Protein AF-H0EWU5-F1 (afdb_monomer_lite)

pLDDT: mean 83.81, std 14.77, range [38.84, 96.06]

InterPro domains:
  IPR001128 Cytochrome P450 [PF00067] (12-139)
  IPR036396 Cytochrome P450 superfamily [G3DSA:1.10.630.10] (1-148)
  IPR036396 Cytochrome P450 superfamily [SSF48264] (6-139)
  IPR047146 Cytochrome P450, E-class, CYP52, fungi [PTHR24287] (2-139)

Structure (mmCIF, N/CA/C/O backbone):
data_AF-H0EWU5-F1
#
_entry.id   AF-H0EWU5-F1
#
loop_
_atom_site.group_PDB
_atom_site.id
_atom_site.type_symbol
_atom_site.label_atom_id
_atom_site.label_alt_id
_atom_site.label_comp_id
_atom_site.label_asym_id
_atom_site.label_entity_id
_atom_site.label_seq_id
_atom_site.pdbx_PDB_ins_code
_atom_site.Cartn_x
_atom_site.Cartn_y
_atom_site.Cartn_z
_atom_site.occupancy
_atom_site.B_iso_or_equiv
_atom_site.auth_seq_id
_atom_site.auth_comp_id
_atom_site.auth_asym_id
_atom_site.auth_atom_id
_atom_site.pdbx_PDB_model_num
ATOM 1 N N . MET A 1 1 ? 16.582 -27.600 -4.251 1.00 47.50 1 MET A N 1
ATOM 2 C CA . MET A 1 1 ? 15.384 -28.282 -4.803 1.00 47.50 1 MET A CA 1
ATOM 3 C C . MET A 1 1 ? 14.810 -27.511 -6.003 1.00 47.50 1 MET A C 1
ATOM 5 O O . MET A 1 1 ? 13.978 -26.639 -5.805 1.00 47.50 1 MET A O 1
ATOM 9 N N . ARG A 1 2 ? 15.272 -27.756 -7.245 1.00 56.84 2 ARG A N 1
ATOM 10 C CA . ARG A 1 2 ? 14.827 -27.007 -8.455 1.00 56.84 2 ARG A CA 1
ATOM 11 C C . ARG A 1 2 ? 14.829 -27.824 -9.775 1.00 56.84 2 ARG A C 1
ATOM 13 O O . ARG A 1 2 ? 14.896 -27.231 -10.840 1.00 56.84 2 ARG A O 1
ATOM 20 N N . LYS A 1 3 ? 14.768 -29.165 -9.755 1.00 61.00 3 LYS A N 1
ATOM 21 C CA . LYS A 1 3 ? 14.929 -29.989 -10.984 1.00 61.00 3 LYS A CA 1
ATOM 22 C C . LYS A 1 3 ? 13.637 -30.421 -11.707 1.00 61.00 3 LYS A C 1
ATOM 24 O O . LYS A 1 3 ? 13.737 -30.928 -12.814 1.00 61.00 3 LYS A O 1
ATOM 29 N N . PHE A 1 4 ? 12.443 -30.165 -11.160 1.00 71.50 4 PHE A N 1
ATOM 30 C CA . PHE A 1 4 ? 11.181 -30.673 -11.742 1.00 71.50 4 PHE A CA 1
ATOM 31 C C . PHE A 1 4 ? 10.075 -29.621 -11.939 1.00 71.50 4 PHE A C 1
ATOM 33 O O . PHE A 1 4 ? 8.909 -29.971 -12.088 1.00 71.50 4 PHE A O 1
ATOM 40 N N . LYS A 1 5 ? 10.411 -28.321 -11.990 1.00 60.22 5 LYS A N 1
ATOM 41 C CA . LYS A 1 5 ? 9.410 -27.251 -12.208 1.00 60.22 5 LYS A CA 1
ATOM 42 C C . LYS A 1 5 ? 8.636 -27.380 -13.530 1.00 60.22 5 LYS A C 1
ATOM 44 O O . LYS A 1 5 ? 7.529 -26.871 -13.620 1.00 60.22 5 LYS A O 1
ATOM 49 N N . PHE A 1 6 ? 9.192 -28.058 -14.534 1.00 68.50 6 PHE A N 1
ATOM 50 C CA . PHE A 1 6 ? 8.533 -28.236 -15.831 1.00 68.50 6 PHE A CA 1
ATOM 51 C C . PHE A 1 6 ? 7.385 -29.262 -15.808 1.00 68.50 6 PHE A C 1
ATOM 53 O O . PHE A 1 6 ? 6.543 -29.223 -16.700 1.00 68.50 6 PHE A O 1
ATOM 60 N N . LEU A 1 7 ? 7.327 -30.158 -14.808 1.00 69.31 7 LEU A N 1
ATOM 61 C CA . LEU A 1 7 ? 6.260 -31.165 -14.700 1.00 69.31 7 LEU A CA 1
ATOM 62 C C . LEU A 1 7 ? 4.925 -30.574 -14.230 1.00 69.31 7 LEU A C 1
ATOM 64 O O . LEU A 1 7 ? 3.873 -31.097 -14.579 1.00 69.31 7 LEU A O 1
ATOM 68 N N . PHE A 1 8 ? 4.951 -29.467 -13.487 1.00 66.00 8 PHE A N 1
ATOM 69 C CA . PHE A 1 8 ? 3.748 -28.787 -13.009 1.00 66.00 8 PHE A CA 1
ATOM 70 C C . PHE A 1 8 ? 3.529 -27.504 -13.809 1.00 66.00 8 PHE A C 1
ATOM 72 O O . PHE A 1 8 ? 3.725 -26.390 -13.325 1.00 66.00 8 PHE A O 1
ATOM 79 N N . ARG A 1 9 ? 3.145 -27.664 -15.080 1.00 71.31 9 ARG A N 1
ATOM 80 C CA . ARG A 1 9 ? 2.696 -26.551 -15.921 1.00 71.31 9 ARG A CA 1
ATOM 81 C C . ARG A 1 9 ? 1.232 -26.250 -15.602 1.00 71.31 9 ARG A C 1
ATOM 83 O O . ARG A 1 9 ? 0.335 -26.615 -16.356 1.00 71.31 9 ARG A O 1
ATOM 90 N N . ASP A 1 10 ? 0.997 -25.589 -14.474 1.00 84.69 10 ASP A N 1
ATOM 91 C CA . ASP A 1 10 ? -0.327 -25.056 -14.165 1.00 84.69 10 ASP A CA 1
ATOM 92 C C . ASP A 1 10 ? -0.602 -23.848 -15.070 1.00 84.69 10 ASP A C 1
ATOM 94 O O . ASP A 1 10 ? 0.046 -22.804 -14.973 1.00 84.69 10 ASP A O 1
ATOM 98 N N . LYS A 1 11 ? -1.553 -24.008 -15.993 1.00 87.62 11 LYS A N 1
ATOM 99 C CA . LYS A 1 11 ? -1.948 -22.947 -16.921 1.00 87.62 11 LYS A CA 1
ATOM 100 C C . LYS A 1 11 ? -2.460 -21.712 -16.171 1.00 87.62 11 LYS A C 1
ATOM 102 O O . LYS A 1 11 ? -2.113 -20.600 -16.560 1.00 87.62 11 LYS A O 1
ATOM 107 N N . LYS A 1 12 ? -3.210 -21.906 -15.081 1.00 91.19 12 LYS A N 1
ATOM 108 C CA . LYS A 1 12 ? -3.770 -20.813 -14.275 1.00 91.19 12 LYS A CA 1
ATOM 109 C C . LYS A 1 12 ? -2.668 -20.004 -13.600 1.00 91.19 12 LYS A C 1
ATOM 111 O O . LYS A 1 12 ? -2.756 -18.784 -13.541 1.00 91.19 12 LYS A O 1
ATOM 116 N N . TRP A 1 13 ? -1.606 -20.665 -13.139 1.00 89.00 13 TRP A N 1
ATOM 117 C CA . TRP A 1 13 ? -0.465 -19.988 -12.518 1.00 89.00 13 TRP A CA 1
ATOM 118 C C . TRP A 1 13 ? 0.248 -19.043 -13.493 1.00 89.00 13 TRP A C 1
ATOM 120 O O . TRP A 1 13 ? 0.520 -17.891 -13.159 1.00 89.00 13 TRP A O 1
ATOM 130 N N . TRP A 1 14 ? 0.506 -19.498 -14.721 1.00 89.44 14 TRP A N 1
ATOM 131 C CA . TRP A 1 14 ? 1.127 -18.658 -15.746 1.00 89.44 14 TRP A CA 1
ATOM 132 C C . TRP A 1 14 ? 0.217 -17.518 -16.211 1.00 89.44 14 TRP A C 1
ATOM 134 O O . TRP A 1 14 ? 0.705 -16.414 -16.452 1.00 89.44 14 TRP A O 1
ATOM 144 N N . GLU A 1 15 ? -1.092 -17.764 -16.313 1.00 93.31 15 GLU A N 1
ATOM 145 C CA . GLU A 1 15 ? -2.085 -16.720 -16.592 1.00 93.31 15 GLU A CA 1
ATOM 146 C C . GLU A 1 15 ? -2.078 -15.649 -15.485 1.00 93.31 15 GLU A C 1
ATOM 148 O O . GLU A 1 15 ? -2.026 -14.461 -15.795 1.00 93.31 15 GLU A O 1
ATOM 153 N N . ALA A 1 16 ? -2.014 -16.043 -14.210 1.00 91.69 16 ALA A N 1
ATOM 154 C CA . ALA A 1 16 ? -1.923 -15.113 -13.083 1.00 91.69 16 ALA A CA 1
ATOM 155 C C . ALA A 1 16 ? -0.622 -14.291 -13.089 1.00 91.69 16 ALA A C 1
ATOM 157 O O . ALA A 1 16 ? -0.66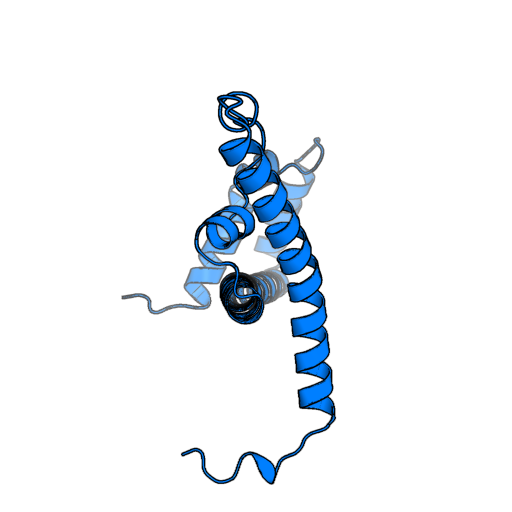5 -13.074 -12.915 1.00 91.69 16 ALA A O 1
ATOM 158 N N . ILE A 1 17 ? 0.530 -14.923 -13.352 1.00 91.44 17 ILE A N 1
ATOM 159 C CA . ILE A 1 17 ? 1.810 -14.206 -13.499 1.00 91.44 17 ILE A CA 1
ATOM 160 C C . ILE A 1 17 ? 1.715 -13.157 -14.598 1.00 91.44 17 ILE A C 1
ATOM 162 O O . ILE A 1 17 ? 2.178 -12.032 -14.416 1.00 91.44 17 ILE A O 1
ATOM 166 N N . LYS A 1 18 ? 1.117 -13.526 -15.733 1.00 93.56 18 LYS A N 1
ATOM 167 C CA . LYS A 1 18 ? 0.957 -12.615 -16.858 1.00 93.56 18 LYS A CA 1
ATOM 168 C C . LYS A 1 18 ? 0.138 -11.390 -16.454 1.00 93.56 18 LYS A C 1
ATOM 170 O O . LYS A 1 18 ? 0.582 -10.283 -16.716 1.00 93.56 18 LYS A O 1
ATOM 175 N N . ILE A 1 19 ? -0.981 -11.575 -15.753 1.00 93.94 19 ILE A N 1
ATOM 176 C CA . ILE A 1 19 ? -1.817 -10.467 -15.264 1.00 93.94 19 ILE A CA 1
ATOM 177 C C . ILE A 1 19 ? -1.007 -9.516 -14.370 1.00 93.94 19 ILE A C 1
ATOM 179 O O . ILE A 1 19 ? -1.004 -8.307 -14.605 1.00 93.94 19 ILE A O 1
ATOM 183 N N . SER A 1 20 ? -0.274 -10.046 -13.385 1.00 92.00 20 SER A N 1
ATOM 184 C CA . SER A 1 20 ? 0.544 -9.222 -12.482 1.00 92.00 20 SER A CA 1
ATOM 185 C C . SER A 1 20 ? 1.663 -8.481 -13.217 1.00 92.00 20 SER A C 1
ATOM 187 O O . SER A 1 20 ? 1.951 -7.321 -12.920 1.00 92.00 20 SER A O 1
ATOM 189 N N . HIS A 1 21 ? 2.300 -9.137 -14.188 1.00 94.38 21 HIS A N 1
ATOM 190 C CA . HIS A 1 21 ? 3.345 -8.524 -15.001 1.00 94.38 21 HIS A CA 1
ATOM 191 C C . HIS A 1 21 ? 2.787 -7.441 -15.927 1.00 94.38 21 HIS A C 1
ATOM 193 O O . HIS A 1 21 ? 3.363 -6.359 -15.975 1.00 94.38 21 HIS A O 1
ATOM 199 N N . ASP A 1 22 ? 1.675 -7.697 -16.616 1.00 94.50 22 ASP A N 1
ATOM 200 C CA . ASP A 1 22 ? 1.022 -6.748 -17.526 1.00 94.50 22 ASP A CA 1
ATOM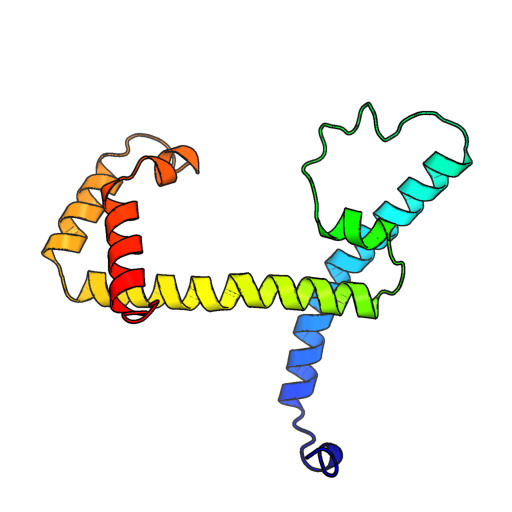 201 C C . ASP A 1 22 ? 0.595 -5.474 -16.775 1.00 94.50 22 ASP A C 1
ATOM 203 O O . ASP A 1 22 ? 0.814 -4.355 -17.252 1.00 94.50 22 ASP A O 1
ATOM 207 N N . PHE A 1 23 ? 0.082 -5.630 -15.549 1.00 93.25 23 PHE A N 1
ATOM 208 C CA . PHE A 1 23 ? -0.194 -4.509 -14.652 1.00 93.25 23 PHE A CA 1
ATOM 209 C C . PHE A 1 23 ? 1.070 -3.689 -14.361 1.00 93.25 23 PHE A C 1
ATOM 211 O O . PHE A 1 23 ? 1.100 -2.488 -14.629 1.00 93.25 23 PHE A O 1
ATOM 218 N N . ALA A 1 24 ? 2.138 -4.327 -13.869 1.00 93.81 24 ALA A N 1
ATOM 219 C CA . ALA A 1 24 ? 3.379 -3.635 -13.514 1.00 93.81 24 ALA A CA 1
ATOM 220 C C . ALA A 1 24 ? 4.041 -2.960 -14.727 1.00 93.81 24 ALA A C 1
ATOM 222 O O . ALA A 1 24 ? 4.518 -1.828 -14.632 1.00 93.81 24 ALA A O 1
ATOM 223 N N . TYR A 1 25 ? 4.025 -3.617 -15.885 1.00 94.31 25 TYR A N 1
ATOM 224 C CA . TYR A 1 25 ? 4.603 -3.091 -17.115 1.00 94.31 25 TYR A CA 1
ATOM 225 C C . TYR A 1 25 ? 3.965 -1.781 -17.567 1.00 94.31 25 TYR A C 1
ATOM 227 O O . TYR A 1 25 ? 4.684 -0.897 -18.018 1.00 94.31 25 TYR A O 1
ATOM 235 N N . THR A 1 26 ? 2.660 -1.602 -17.355 1.00 93.25 26 THR A N 1
ATOM 236 C CA . THR A 1 26 ? 1.971 -0.343 -17.681 1.00 93.25 26 THR A CA 1
ATOM 237 C C . THR A 1 26 ? 2.593 0.863 -16.960 1.00 93.25 26 THR A C 1
ATOM 239 O O . THR A 1 26 ? 2.618 1.969 -17.500 1.00 93.25 26 THR A O 1
ATOM 242 N N . TYR A 1 27 ? 3.117 0.670 -15.745 1.00 91.81 27 TYR A N 1
ATOM 243 C CA . TYR A 1 27 ? 3.797 1.719 -14.979 1.00 91.81 27 TYR A CA 1
ATOM 244 C C . TYR A 1 27 ? 5.286 1.812 -15.312 1.00 91.81 27 TYR A C 1
ATOM 246 O O . TYR A 1 27 ? 5.823 2.915 -15.395 1.00 91.81 27 TYR A O 1
ATOM 254 N N . VAL A 1 28 ? 5.947 0.674 -15.543 1.00 93.88 28 VAL A N 1
ATOM 255 C CA . VAL A 1 28 ? 7.357 0.642 -15.962 1.00 93.88 28 VAL A CA 1
ATOM 256 C C . VAL A 1 28 ? 7.543 1.358 -17.298 1.00 93.88 28 VAL A C 1
ATOM 258 O O . VAL A 1 28 ? 8.468 2.151 -17.434 1.00 93.88 28 VAL A O 1
ATOM 261 N N . ASP A 1 29 ? 6.643 1.148 -18.257 1.00 93.56 29 ASP A N 1
ATOM 262 C CA . ASP A 1 29 ? 6.724 1.785 -19.572 1.00 93.56 29 ASP A CA 1
ATOM 263 C C . ASP A 1 29 ? 6.595 3.314 -19.453 1.00 93.56 29 ASP A C 1
ATOM 265 O O . ASP A 1 29 ? 7.400 4.045 -20.030 1.00 93.56 29 ASP A O 1
ATOM 269 N N . LYS A 1 30 ? 5.691 3.810 -18.593 1.00 91.19 30 LYS A N 1
ATOM 270 C CA . LYS A 1 30 ? 5.588 5.246 -18.263 1.00 91.19 30 LYS A CA 1
ATOM 271 C C . LYS A 1 30 ? 6.866 5.792 -17.621 1.00 91.19 30 LYS A C 1
ATOM 273 O O . LYS A 1 30 ? 7.301 6.894 -17.949 1.00 91.19 30 LYS A O 1
ATOM 278 N N . ALA A 1 31 ? 7.494 5.027 -16.730 1.00 90.62 31 ALA A N 1
ATOM 279 C CA . ALA A 1 31 ? 8.740 5.435 -16.087 1.00 90.62 31 ALA A CA 1
ATOM 280 C C . ALA A 1 31 ? 9.932 5.452 -17.059 1.00 90.62 31 ALA A C 1
ATOM 282 O O . ALA A 1 31 ? 10.793 6.328 -16.976 1.00 90.62 31 ALA A O 1
ATOM 283 N N . LEU A 1 32 ? 9.966 4.535 -18.028 1.00 92.06 32 LEU A N 1
ATOM 284 C CA . LEU A 1 32 ? 10.965 4.538 -19.097 1.00 92.06 32 LEU A CA 1
ATOM 285 C C . LEU A 1 32 ? 10.750 5.701 -20.077 1.00 92.06 32 LEU A C 1
ATOM 287 O O . LEU A 1 32 ? 11.722 6.293 -20.546 1.00 92.06 32 LEU A O 1
ATOM 291 N N . GLU A 1 33 ? 9.503 6.076 -20.370 1.00 90.31 33 GLU A N 1
ATOM 292 C CA . GLU A 1 33 ? 9.199 7.303 -21.120 1.00 90.31 33 GLU A CA 1
ATOM 293 C C . GLU A 1 33 ? 9.663 8.557 -20.373 1.00 90.31 33 GLU A C 1
ATOM 295 O O . GLU A 1 33 ? 10.287 9.436 -20.974 1.00 90.31 33 GLU A O 1
ATOM 300 N N . PHE A 1 34 ? 9.432 8.615 -19.059 1.00 88.50 34 PHE A N 1
ATOM 301 C CA . PHE A 1 34 ? 9.963 9.673 -18.202 1.00 88.50 34 PHE A CA 1
ATOM 302 C C . PHE A 1 34 ? 11.497 9.732 -18.268 1.00 88.50 34 PHE A C 1
ATOM 304 O O . PHE A 1 34 ? 12.058 10.802 -18.511 1.00 88.50 34 PHE A O 1
ATOM 311 N N . ARG A 1 35 ? 12.186 8.584 -18.158 1.00 88.12 35 ARG A N 1
ATOM 312 C CA . ARG A 1 35 ? 13.651 8.492 -18.304 1.00 88.12 35 ARG A CA 1
ATOM 313 C C . ARG A 1 35 ? 14.127 9.068 -19.639 1.00 88.12 35 ARG A C 1
ATOM 315 O O . ARG A 1 35 ? 15.099 9.818 -19.656 1.00 88.12 35 ARG A O 1
ATOM 322 N N . LYS A 1 36 ? 13.466 8.743 -20.757 1.00 89.81 36 LYS A N 1
ATOM 323 C CA . LYS A 1 36 ? 13.838 9.264 -22.088 1.00 89.81 36 LYS A CA 1
ATOM 324 C C . LYS A 1 36 ? 13.768 10.788 -22.131 1.00 89.81 36 LYS A C 1
ATOM 326 O O . LYS A 1 36 ? 14.763 11.423 -22.471 1.00 89.81 36 LYS A O 1
ATOM 331 N N . ARG A 1 37 ? 12.646 11.367 -21.689 1.00 87.19 37 ARG A N 1
ATOM 332 C CA . ARG A 1 37 ? 12.465 12.829 -21.606 1.00 87.19 37 ARG A CA 1
ATOM 333 C C . ARG A 1 37 ? 13.519 13.478 -20.706 1.00 87.19 37 ARG A C 1
ATOM 335 O O . ARG A 1 37 ? 14.087 14.512 -21.052 1.00 87.19 37 ARG A O 1
ATOM 342 N N . TYR A 1 38 ? 13.826 12.839 -19.577 1.00 83.81 38 TYR A N 1
ATOM 343 C CA . TYR A 1 38 ? 14.871 13.286 -18.660 1.00 83.81 38 TYR A CA 1
ATOM 344 C C . TYR A 1 38 ? 16.255 13.316 -19.337 1.00 83.81 38 TYR A C 1
ATOM 346 O O . TYR A 1 38 ? 16.949 14.332 -19.273 1.00 83.81 38 TYR A O 1
ATOM 354 N N . LEU A 1 39 ? 16.648 12.258 -20.053 1.00 86.00 39 LEU A N 1
ATOM 355 C CA . LEU A 1 39 ? 17.934 12.194 -20.761 1.00 86.00 39 LEU A CA 1
ATOM 356 C C . LEU A 1 39 ? 18.022 13.186 -21.935 1.00 86.00 39 LEU A C 1
ATOM 358 O O . LEU A 1 39 ? 19.060 13.823 -22.116 1.00 86.00 39 LEU A O 1
ATOM 362 N N . GLU A 1 40 ? 16.945 13.362 -22.704 1.00 86.50 40 GLU A N 1
ATOM 363 C CA . GLU A 1 40 ? 16.865 14.345 -23.798 1.00 86.50 40 GLU A CA 1
ATOM 364 C C . GLU A 1 40 ? 17.064 15.778 -23.288 1.00 86.50 40 GLU A C 1
ATOM 366 O O . GLU A 1 40 ? 17.790 16.573 -23.896 1.00 86.50 40 GLU A O 1
ATOM 371 N N . SER A 1 41 ? 16.482 16.096 -22.130 1.00 81.00 41 SER A N 1
ATOM 372 C CA . SER A 1 41 ? 16.663 17.399 -21.491 1.00 81.00 41 SER A CA 1
ATOM 373 C C . SER A 1 41 ? 18.093 17.638 -21.007 1.00 81.00 41 SER A C 1
ATOM 375 O O . SER A 1 41 ? 18.646 18.717 -21.210 1.00 81.00 41 SER A O 1
ATOM 377 N N . LYS A 1 42 ? 18.734 16.603 -20.450 1.00 79.69 42 LYS A N 1
ATOM 378 C CA . LYS A 1 42 ? 20.123 16.658 -19.985 1.00 79.69 42 LYS A CA 1
ATOM 379 C C . LYS A 1 42 ? 21.109 16.863 -21.140 1.00 79.69 42 LYS A C 1
ATOM 381 O O . LYS A 1 42 ? 22.064 17.623 -21.001 1.00 79.69 42 LYS A O 1
ATOM 386 N N . ASN A 1 43 ? 20.865 16.227 -22.287 1.00 77.81 43 ASN A N 1
ATOM 387 C CA . ASN A 1 43 ? 21.738 16.308 -23.464 1.00 77.81 43 ASN A CA 1
ATOM 388 C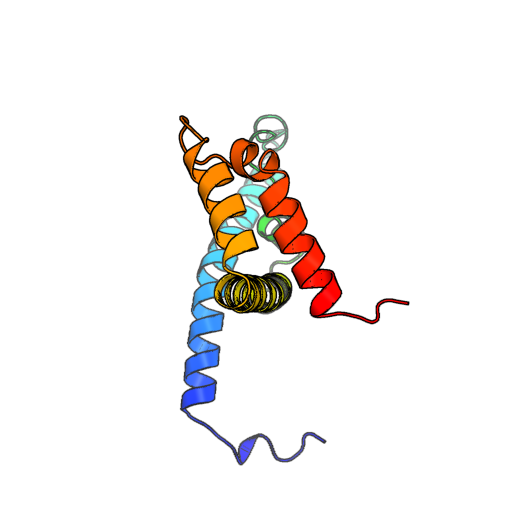 C . ASN A 1 43 ? 21.607 17.628 -24.240 1.00 77.81 43 ASN A C 1
ATOM 390 O O . ASN A 1 43 ? 22.559 18.051 -24.889 1.00 77.81 43 ASN A O 1
ATOM 394 N N . SER A 1 44 ? 20.454 18.298 -24.174 1.00 75.25 44 SER A N 1
ATOM 395 C CA . SER A 1 44 ? 20.200 19.558 -24.891 1.00 75.25 44 SER A CA 1
ATOM 396 C C . SER A 1 44 ? 20.755 20.807 -24.187 1.00 75.25 44 SER A C 1
ATOM 398 O O . SER A 1 44 ? 20.517 21.925 -2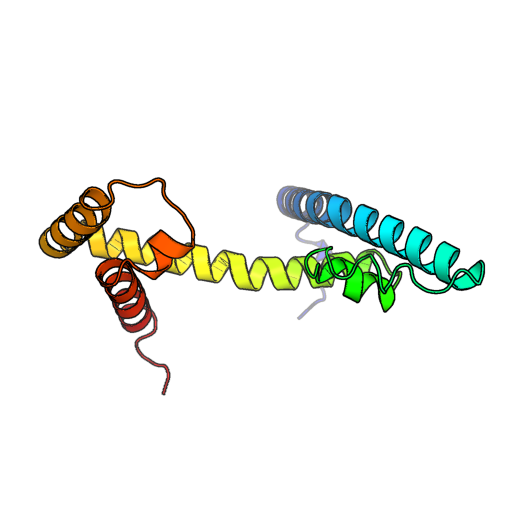4.642 1.00 75.25 44 SER A O 1
ATOM 400 N N . GLY A 1 45 ? 21.513 20.648 -23.092 1.00 58.16 45 GLY A N 1
ATOM 401 C CA . GLY A 1 45 ? 22.217 21.742 -22.408 1.00 58.16 45 GLY A CA 1
ATOM 402 C C . GLY A 1 45 ? 21.305 22.789 -21.755 1.00 58.16 45 GLY A C 1
ATOM 403 O O . GLY A 1 45 ? 21.802 23.754 -21.175 1.00 58.16 45 GLY A O 1
ATOM 404 N N . LYS A 1 46 ? 19.978 22.605 -21.806 1.00 58.12 46 LYS A N 1
ATOM 405 C CA . LYS A 1 46 ? 19.027 23.386 -21.017 1.00 58.12 46 LYS A CA 1
ATOM 406 C C . LYS A 1 46 ? 19.183 22.973 -19.560 1.00 58.12 46 LYS A C 1
ATOM 408 O O . LYS A 1 46 ? 18.772 21.890 -19.153 1.00 58.12 46 LYS A O 1
ATOM 413 N N . LYS A 1 47 ? 19.829 23.848 -18.792 1.00 45.88 47 LYS A N 1
ATOM 414 C CA . LYS A 1 47 ? 19.859 23.774 -17.335 1.00 45.88 47 LYS A CA 1
ATOM 415 C C . LYS A 1 47 ? 18.413 23.675 -16.825 1.00 45.88 47 LYS A C 1
ATOM 417 O O . LYS A 1 47 ? 17.564 24.454 -17.247 1.00 45.88 47 LYS A O 1
ATOM 422 N N . SER A 1 48 ? 18.217 22.667 -15.978 1.00 41.84 48 SER A N 1
ATOM 423 C CA . SER A 1 48 ? 17.081 22.411 -15.092 1.00 41.84 48 SER A CA 1
ATOM 424 C C . SER A 1 48 ? 15.690 22.176 -15.710 1.00 41.84 48 SER A C 1
ATOM 426 O O . SER A 1 48 ? 14.813 23.026 -15.683 1.00 41.84 48 SER A O 1
ATOM 428 N N . LEU A 1 49 ? 15.409 20.909 -16.043 1.00 48.91 49 LEU A N 1
ATOM 429 C CA . LEU A 1 49 ? 14.109 20.302 -15.690 1.00 48.91 49 LEU A CA 1
ATOM 430 C C . LEU A 1 49 ? 14.044 19.921 -14.194 1.00 48.91 49 LEU A C 1
ATOM 432 O O . LEU A 1 49 ? 13.084 19.310 -13.764 1.00 48.91 49 LEU A O 1
ATOM 436 N N . SER A 1 50 ? 15.074 20.249 -13.405 1.00 47.91 50 SER A N 1
ATOM 437 C CA . SER A 1 50 ? 15.197 19.902 -11.985 1.00 47.91 50 SER A CA 1
ATOM 438 C C . SER A 1 50 ? 14.947 21.058 -11.012 1.00 47.91 50 SER A C 1
ATOM 440 O O . SER A 1 50 ? 14.897 20.795 -9.826 1.00 47.91 50 SER A O 1
ATOM 442 N N . GLU A 1 51 ? 14.834 22.313 -11.466 1.00 44.38 51 GLU A N 1
ATOM 443 C CA . GLU A 1 51 ? 14.617 23.470 -10.565 1.00 44.38 51 GLU A CA 1
ATOM 444 C C . GLU A 1 51 ? 13.189 24.037 -10.647 1.00 44.38 51 GLU A C 1
ATOM 446 O O . GLU A 1 51 ? 12.757 24.705 -9.717 1.00 44.38 51 GLU A O 1
ATOM 451 N N . ASP A 1 52 ? 12.427 23.749 -11.712 1.00 41.03 52 ASP A N 1
ATOM 452 C CA . ASP A 1 52 ? 10.999 24.128 -11.814 1.00 41.03 52 ASP A CA 1
ATOM 453 C C . ASP A 1 52 ? 10.051 22.920 -11.600 1.00 41.03 52 ASP A C 1
ATOM 455 O O . ASP A 1 52 ? 8.840 23.084 -11.434 1.00 41.03 52 ASP A O 1
ATOM 459 N N . ASP A 1 53 ? 10.614 21.700 -11.545 1.00 47.03 53 ASP A N 1
ATOM 460 C CA . ASP A 1 53 ? 9.914 20.422 -11.308 1.00 47.03 53 ASP A CA 1
ATOM 461 C C . ASP A 1 53 ? 10.057 19.896 -9.866 1.00 47.03 53 ASP A C 1
ATOM 463 O O . ASP A 1 53 ? 9.667 18.773 -9.559 1.00 47.03 53 ASP A O 1
ATOM 467 N N . ASP A 1 54 ? 10.525 20.728 -8.929 1.00 44.78 54 ASP A N 1
ATOM 468 C CA . ASP A 1 54 ? 10.434 20.466 -7.476 1.00 44.78 54 ASP A CA 1
ATOM 469 C C . ASP A 1 54 ? 8.970 20.347 -6.981 1.00 44.78 54 ASP A C 1
ATOM 471 O O . ASP A 1 54 ? 8.696 20.128 -5.800 1.00 44.78 54 ASP A O 1
ATOM 475 N N . ARG A 1 55 ? 8.001 20.492 -7.895 1.00 52.41 55 ARG A N 1
ATOM 476 C CA . ARG A 1 55 ? 6.566 20.307 -7.674 1.00 52.41 55 ARG A CA 1
ATOM 477 C C . ARG A 1 55 ? 6.025 18.968 -8.168 1.00 52.41 55 ARG A C 1
ATOM 479 O O . ARG A 1 55 ? 4.840 18.710 -7.942 1.00 52.41 55 ARG A O 1
ATOM 486 N N . HIS A 1 56 ? 6.819 18.109 -8.813 1.00 54.84 56 HIS A N 1
ATOM 487 C CA . HIS A 1 56 ? 6.372 16.741 -9.045 1.00 54.84 56 HIS A CA 1
ATOM 488 C C . HIS A 1 56 ? 6.579 15.901 -7.778 1.00 54.84 56 HIS A C 1
ATOM 490 O O . HIS A 1 56 ? 7.697 15.814 -7.269 1.00 54.84 56 HIS A O 1
ATOM 496 N N . PRO A 1 57 ? 5.506 15.288 -7.232 1.00 65.56 57 PRO A N 1
ATOM 497 C CA . PRO A 1 57 ? 5.622 14.412 -6.077 1.00 65.56 57 PRO A CA 1
ATOM 498 C C . PRO A 1 57 ? 6.677 13.347 -6.352 1.00 65.56 57 PRO A C 1
ATOM 500 O O . PRO A 1 57 ? 6.705 12.781 -7.443 1.00 65.56 57 PRO A O 1
ATOM 503 N N . TYR A 1 58 ? 7.532 13.065 -5.371 1.00 74.50 58 TYR A N 1
ATOM 504 C CA . TYR A 1 58 ? 8.514 11.993 -5.476 1.00 74.50 58 TYR A CA 1
ATOM 505 C C . TYR A 1 58 ? 7.827 10.687 -5.903 1.00 74.50 58 TYR A C 1
ATOM 507 O O . TYR A 1 58 ? 6.999 10.137 -5.172 1.00 74.50 58 TYR A O 1
ATOM 515 N N . VAL A 1 59 ? 8.177 10.182 -7.088 1.00 84.88 59 VAL A N 1
ATOM 516 C CA . VAL A 1 59 ? 7.716 8.882 -7.578 1.00 84.88 59 VAL A CA 1
ATOM 517 C C . VAL A 1 59 ? 8.909 7.944 -7.598 1.00 84.88 59 VAL A C 1
ATOM 519 O O . VAL A 1 59 ? 9.777 8.038 -8.462 1.00 84.88 59 VAL A O 1
ATOM 522 N N . LEU A 1 60 ? 8.921 6.991 -6.669 1.00 88.00 60 LEU A N 1
ATOM 523 C CA . LEU A 1 60 ? 10.001 6.016 -6.509 1.00 88.00 60 LEU A CA 1
ATOM 524 C C . LEU A 1 60 ? 10.394 5.329 -7.828 1.00 88.00 60 LEU A C 1
ATOM 526 O O . LEU A 1 60 ? 11.575 5.196 -8.136 1.00 88.00 60 LEU A O 1
ATOM 530 N N . LEU A 1 61 ? 9.406 4.948 -8.643 1.00 88.44 61 LEU A N 1
ATOM 531 C CA . LEU A 1 61 ? 9.651 4.283 -9.922 1.00 88.44 61 LEU A CA 1
ATOM 532 C C . LEU A 1 61 ? 10.414 5.168 -10.924 1.00 88.44 61 LEU A C 1
ATOM 534 O O . LEU A 1 61 ? 11.210 4.649 -11.702 1.00 88.44 61 LEU A O 1
ATOM 538 N N . HIS A 1 62 ? 10.204 6.488 -10.900 1.00 89.00 62 HIS A N 1
ATOM 539 C CA . HIS A 1 62 ? 10.956 7.419 -11.743 1.00 89.00 62 HIS A CA 1
ATOM 540 C C . HIS A 1 62 ? 12.427 7.478 -11.331 1.00 89.00 62 HIS A C 1
ATOM 542 O O . HIS A 1 62 ? 13.293 7.470 -12.201 1.00 89.00 62 HIS A O 1
ATOM 548 N N . GLU A 1 63 ? 12.720 7.473 -10.030 1.00 88.56 63 GLU A N 1
ATOM 549 C CA . GLU A 1 63 ? 14.101 7.434 -9.536 1.00 88.56 63 GLU A CA 1
ATOM 550 C C . GLU A 1 63 ? 14.791 6.116 -9.886 1.00 88.56 63 GLU A C 1
ATOM 552 O O . GLU A 1 63 ? 15.908 6.114 -10.396 1.00 88.56 63 GLU A O 1
ATOM 557 N N . MET A 1 64 ? 14.102 4.986 -9.722 1.00 89.50 64 MET A N 1
ATOM 558 C CA . MET A 1 64 ? 14.628 3.681 -10.139 1.00 89.50 64 MET A CA 1
ATOM 559 C C . MET A 1 64 ? 14.916 3.656 -11.645 1.00 89.50 64 MET A C 1
ATOM 561 O O . MET A 1 64 ? 15.955 3.158 -12.077 1.00 89.50 64 MET A O 1
ATOM 565 N N . ALA A 1 65 ? 14.035 4.258 -12.449 1.00 90.75 65 ALA A N 1
ATOM 566 C CA . ALA A 1 65 ? 14.225 4.389 -13.886 1.00 90.75 65 ALA A CA 1
ATOM 567 C C . ALA A 1 65 ? 15.352 5.362 -14.268 1.00 90.75 65 ALA A C 1
ATOM 569 O O . ALA A 1 65 ? 15.769 5.346 -15.420 1.00 90.75 65 ALA A O 1
ATOM 570 N N . LYS A 1 66 ? 15.891 6.199 -13.368 1.00 87.69 66 LYS A N 1
ATOM 571 C CA . LYS A 1 66 ? 17.127 6.972 -13.624 1.00 87.69 66 LYS A CA 1
ATOM 572 C C . LYS A 1 66 ? 18.381 6.106 -13.477 1.00 87.69 66 LYS A C 1
ATOM 574 O O . LYS A 1 66 ? 19.337 6.308 -14.226 1.00 87.69 66 LYS A O 1
ATOM 579 N N . GLU A 1 67 ? 18.342 5.096 -12.614 1.00 87.62 67 GLU A N 1
ATOM 580 C CA . GLU A 1 67 ? 19.466 4.185 -12.360 1.00 87.62 67 GLU A CA 1
ATOM 581 C C . GLU A 1 67 ? 19.538 3.020 -13.360 1.00 87.62 67 GLU A C 1
ATOM 583 O O . GLU A 1 67 ? 20.627 2.599 -13.747 1.00 87.62 67 GLU A O 1
ATOM 588 N N . THR A 1 68 ? 18.398 2.505 -13.833 1.00 88.88 68 THR A N 1
ATOM 589 C CA . THR A 1 68 ? 18.355 1.352 -14.749 1.00 88.88 68 THR A CA 1
ATOM 590 C C . THR A 1 68 ? 17.309 1.517 -15.854 1.00 88.88 68 THR A C 1
ATOM 592 O O . THR A 1 68 ? 16.267 2.140 -15.660 1.00 88.88 68 THR A O 1
ATOM 595 N N . ASP A 1 69 ? 17.590 0.960 -17.031 1.00 89.12 69 ASP A N 1
ATOM 596 C CA . ASP A 1 69 ? 16.678 0.849 -18.175 1.00 89.12 69 ASP A CA 1
ATOM 597 C C . ASP A 1 69 ? 16.163 -0.584 -18.396 1.00 89.12 69 ASP A C 1
ATOM 599 O O . ASP A 1 69 ? 15.348 -0.818 -19.292 1.00 89.12 69 ASP A O 1
ATOM 603 N N . ASP A 1 70 ? 16.589 -1.541 -17.564 1.00 93.88 70 ASP A N 1
ATOM 604 C CA . ASP A 1 70 ? 16.120 -2.921 -17.632 1.00 93.88 70 ASP A CA 1
ATOM 605 C C . ASP A 1 70 ? 14.662 -3.011 -17.164 1.00 93.88 70 ASP A C 1
ATOM 607 O O . ASP A 1 70 ? 14.328 -2.940 -15.975 1.00 93.88 70 ASP A O 1
ATOM 611 N N . ARG A 1 71 ? 13.785 -3.215 -18.146 1.00 93.56 71 ARG A N 1
ATOM 612 C CA . ARG A 1 71 ? 12.338 -3.327 -17.976 1.00 93.56 71 ARG A CA 1
ATOM 613 C C . ARG A 1 71 ? 11.932 -4.470 -17.042 1.00 93.56 71 ARG A C 1
ATOM 615 O O . ARG A 1 71 ? 10.983 -4.315 -16.270 1.00 93.56 71 ARG A O 1
ATOM 622 N N . ASP A 1 72 ? 12.614 -5.612 -17.094 1.00 93.38 72 ASP A N 1
ATOM 623 C CA . ASP A 1 72 ? 12.288 -6.772 -16.259 1.00 93.38 72 ASP A CA 1
ATOM 624 C C . ASP A 1 72 ? 12.764 -6.589 -14.821 1.00 93.38 72 ASP A C 1
ATOM 626 O O . ASP A 1 72 ? 12.065 -6.992 -13.881 1.00 93.38 72 ASP A O 1
ATOM 630 N N . ASN A 1 73 ? 13.912 -5.940 -14.637 1.00 93.31 73 ASN A N 1
ATOM 631 C CA . ASN A 1 73 ? 14.399 -5.562 -13.317 1.00 93.31 73 ASN A CA 1
ATOM 632 C C . ASN A 1 73 ? 13.460 -4.540 -12.657 1.00 93.31 73 ASN A C 1
ATOM 634 O O . ASN A 1 73 ? 12.991 -4.784 -11.545 1.00 93.31 73 ASN A O 1
ATOM 638 N N . LEU A 1 74 ? 13.086 -3.465 -13.363 1.00 94.31 74 LEU A N 1
ATOM 639 C CA . LEU A 1 74 ? 12.143 -2.455 -12.862 1.00 94.31 74 LEU A CA 1
ATOM 640 C C . LEU A 1 74 ? 10.799 -3.073 -12.462 1.00 94.31 74 LEU A C 1
ATOM 642 O O . LEU A 1 74 ? 10.303 -2.814 -11.364 1.00 94.31 74 LEU A O 1
ATOM 646 N N . ARG A 1 75 ? 10.241 -3.950 -13.309 1.00 94.44 75 ARG A N 1
ATOM 647 C CA . ARG A 1 75 ? 9.012 -4.703 -13.009 1.00 94.44 75 ARG A CA 1
ATOM 648 C C . ARG A 1 75 ? 9.157 -5.527 -11.729 1.00 94.44 75 ARG A C 1
ATOM 650 O O . ARG A 1 75 ? 8.264 -5.537 -10.887 1.00 94.44 75 ARG A O 1
ATOM 657 N N . SER A 1 76 ? 10.264 -6.246 -11.585 1.00 92.81 76 SER A N 1
ATOM 658 C CA . SER A 1 76 ? 10.474 -7.127 -10.432 1.00 92.81 76 SER A CA 1
ATOM 659 C C . SER A 1 76 ? 10.612 -6.324 -9.135 1.00 92.81 76 SER A C 1
ATOM 661 O O . SER A 1 76 ? 10.032 -6.697 -8.117 1.00 92.81 76 SER A O 1
ATOM 663 N N . GLN A 1 77 ? 11.301 -5.182 -9.181 1.00 92.12 77 GLN A N 1
ATOM 664 C CA . GLN A 1 77 ? 11.456 -4.302 -8.025 1.00 92.12 77 GLN A CA 1
ATOM 665 C C . GLN A 1 77 ? 10.127 -3.651 -7.602 1.00 92.12 77 GLN A C 1
ATOM 667 O O . GLN A 1 77 ? 9.803 -3.677 -6.416 1.00 92.12 77 GLN A O 1
ATOM 672 N N . ILE A 1 78 ? 9.316 -3.134 -8.537 1.00 92.56 78 ILE A N 1
ATOM 673 C CA . ILE A 1 78 ? 8.018 -2.534 -8.174 1.00 92.56 78 ILE A CA 1
ATOM 674 C C . ILE A 1 78 ? 7.037 -3.569 -7.611 1.00 92.56 78 ILE A C 1
ATOM 676 O O . ILE A 1 78 ? 6.326 -3.278 -6.651 1.00 92.56 78 ILE A O 1
ATOM 680 N N . ILE A 1 79 ? 7.034 -4.794 -8.148 1.00 92.44 79 ILE A N 1
ATOM 681 C CA . ILE A 1 79 ? 6.201 -5.883 -7.623 1.00 92.44 79 ILE A CA 1
ATOM 682 C C . ILE A 1 79 ? 6.618 -6.245 -6.192 1.00 92.44 79 ILE A C 1
ATOM 684 O O . ILE A 1 79 ? 5.748 -6.429 -5.345 1.00 92.44 79 ILE A O 1
ATOM 688 N N . HIS A 1 80 ? 7.920 -6.311 -5.891 1.00 90.31 80 HIS A N 1
ATOM 689 C CA . HIS A 1 80 ? 8.385 -6.575 -4.524 1.00 90.31 80 HIS A CA 1
ATOM 690 C C . HIS A 1 80 ? 7.883 -5.529 -3.523 1.00 90.31 80 HIS A C 1
ATOM 692 O O . HIS A 1 80 ? 7.443 -5.887 -2.432 1.00 90.31 80 HIS A O 1
ATOM 698 N N . ILE A 1 81 ? 7.908 -4.250 -3.902 1.00 90.75 81 ILE A N 1
ATOM 699 C CA . ILE A 1 81 ? 7.424 -3.156 -3.051 1.00 90.75 81 ILE A CA 1
ATOM 700 C C . ILE A 1 81 ? 5.907 -3.242 -2.874 1.00 90.75 81 ILE A C 1
ATOM 702 O O . ILE A 1 81 ? 5.408 -3.106 -1.758 1.00 90.75 81 ILE A O 1
ATOM 706 N N . PHE A 1 82 ? 5.177 -3.511 -3.958 1.00 90.44 82 PHE A N 1
ATOM 707 C CA . PHE A 1 82 ? 3.726 -3.665 -3.918 1.00 90.44 82 PHE A CA 1
ATOM 708 C C . PHE A 1 82 ? 3.300 -4.786 -2.964 1.00 90.44 82 PHE A C 1
ATOM 710 O O . PHE A 1 82 ? 2.458 -4.561 -2.101 1.00 90.44 82 PHE A O 1
ATOM 717 N N . ILE A 1 83 ? 3.920 -5.965 -3.068 1.00 88.56 83 ILE A N 1
ATOM 718 C CA . ILE A 1 83 ? 3.604 -7.118 -2.210 1.00 88.56 83 ILE A CA 1
ATOM 719 C C . ILE A 1 83 ? 3.857 -6.790 -0.733 1.00 88.56 83 ILE A C 1
ATOM 721 O O . ILE A 1 83 ? 3.021 -7.105 0.112 1.00 88.56 83 ILE A O 1
ATOM 725 N N . ALA A 1 84 ? 4.972 -6.120 -0.422 1.00 89.81 84 ALA A N 1
ATOM 726 C CA . ALA A 1 84 ? 5.321 -5.771 0.954 1.00 89.81 84 ALA A CA 1
ATOM 727 C C . ALA A 1 84 ? 4.253 -4.896 1.639 1.00 89.81 84 ALA A C 1
ATOM 729 O O . ALA A 1 84 ? 3.948 -5.104 2.815 1.00 89.81 84 ALA A O 1
ATOM 730 N N . GLY A 1 85 ? 3.671 -3.940 0.907 1.00 86.50 85 GLY A N 1
ATOM 731 C CA . GLY A 1 85 ? 2.616 -3.065 1.425 1.00 86.50 85 GLY A CA 1
ATOM 732 C C . GLY A 1 85 ? 1.210 -3.664 1.347 1.00 86.50 85 GLY A C 1
ATOM 733 O O . GLY A 1 85 ? 0.369 -3.367 2.191 1.00 86.50 85 GLY A O 1
ATOM 734 N N . HIS A 1 86 ? 0.939 -4.503 0.349 1.00 89.50 86 HIS A N 1
ATOM 735 C CA . HIS A 1 86 ? -0.398 -5.029 0.095 1.00 89.50 86 HIS A CA 1
ATOM 736 C C . HIS A 1 86 ? -0.816 -6.080 1.127 1.00 89.50 86 HIS A C 1
ATOM 738 O O . HIS A 1 86 ? -1.851 -5.931 1.779 1.00 89.50 86 HIS A O 1
ATOM 744 N N . ASP A 1 87 ? -0.009 -7.128 1.297 1.00 86.44 87 ASP A N 1
ATOM 745 C CA . ASP A 1 87 ? -0.422 -8.294 2.083 1.00 86.44 87 ASP A CA 1
ATOM 746 C C . ASP A 1 87 ? -0.490 -7.969 3.579 1.00 86.44 87 ASP A C 1
ATOM 748 O O . ASP A 1 87 ? -1.447 -8.350 4.252 1.00 86.44 87 ASP A O 1
ATOM 752 N N . SER A 1 88 ? 0.472 -7.193 4.084 1.00 88.88 88 SER A N 1
ATOM 753 C CA . SER A 1 88 ? 0.489 -6.726 5.475 1.00 88.88 88 SER A CA 1
ATOM 754 C C . SER A 1 88 ? -0.743 -5.875 5.803 1.00 88.88 88 SER A C 1
ATOM 756 O O . SER A 1 88 ? -1.437 -6.147 6.782 1.00 88.88 88 SER A O 1
ATOM 758 N N . THR A 1 89 ? -1.085 -4.913 4.942 1.00 91.12 89 THR A N 1
ATOM 759 C CA . THR A 1 89 ? -2.260 -4.048 5.131 1.00 91.12 89 THR A CA 1
ATOM 760 C C . THR A 1 89 ? -3.565 -4.839 5.072 1.00 91.12 89 THR A C 1
ATOM 762 O O . THR A 1 89 ? -4.439 -4.644 5.917 1.00 91.12 89 THR A O 1
ATOM 765 N N . ALA A 1 90 ? -3.708 -5.754 4.106 1.00 91.19 90 ALA A N 1
ATOM 766 C CA . ALA A 1 90 ? -4.909 -6.577 3.968 1.00 91.19 90 ALA A CA 1
ATOM 767 C C . ALA A 1 90 ? -5.149 -7.452 5.209 1.00 91.19 90 ALA A C 1
ATOM 769 O O . ALA A 1 90 ? -6.280 -7.545 5.692 1.00 91.19 90 ALA A O 1
ATOM 770 N N . ILE A 1 91 ? -4.082 -8.044 5.756 1.00 90.75 91 ILE A N 1
ATOM 771 C CA . ILE A 1 91 ? -4.135 -8.835 6.990 1.00 90.75 91 ILE A CA 1
ATOM 772 C C . ILE A 1 91 ? -4.550 -7.960 8.176 1.00 90.75 91 ILE A C 1
ATOM 774 O O . ILE A 1 91 ? -5.480 -8.323 8.897 1.00 90.75 91 ILE A O 1
ATOM 778 N N . THR A 1 92 ? -3.915 -6.799 8.364 1.00 91.19 92 THR A N 1
ATOM 779 C CA . THR A 1 92 ? -4.250 -5.883 9.465 1.00 91.19 92 THR A CA 1
ATOM 780 C C . THR A 1 92 ? -5.711 -5.452 9.403 1.00 91.19 92 THR A C 1
ATOM 782 O O . THR A 1 92 ? -6.425 -5.567 10.396 1.00 91.19 92 THR A O 1
ATOM 785 N N . VAL A 1 93 ? -6.198 -5.029 8.234 1.00 93.38 93 VAL A N 1
ATOM 786 C CA . VAL A 1 93 ? -7.599 -4.617 8.051 1.00 93.38 93 VAL A CA 1
ATOM 787 C C . VAL A 1 93 ? -8.560 -5.774 8.331 1.00 93.38 93 VAL A C 1
ATOM 789 O O . VAL A 1 93 ? -9.558 -5.589 9.029 1.00 93.38 93 VAL A O 1
ATOM 792 N N . GLY A 1 94 ? -8.249 -6.980 7.846 1.00 94.38 94 GLY A N 1
ATOM 793 C CA . GLY A 1 94 ? -9.036 -8.178 8.137 1.00 94.38 94 GLY A CA 1
ATOM 794 C C . GLY A 1 94 ? -9.153 -8.451 9.639 1.00 94.38 94 GLY A C 1
ATOM 795 O O . GLY A 1 94 ? -10.248 -8.719 10.138 1.00 94.38 94 GLY A O 1
ATOM 796 N N . HIS A 1 95 ? -8.052 -8.313 10.380 1.00 93.44 95 HIS A N 1
ATOM 797 C CA . HIS A 1 95 ? -8.056 -8.470 11.832 1.00 93.44 95 HIS A CA 1
ATOM 798 C C . HIS A 1 95 ? -8.804 -7.349 12.555 1.00 93.44 95 HIS A C 1
ATOM 800 O O . HIS A 1 95 ? -9.547 -7.639 13.492 1.00 93.44 95 HIS A O 1
ATOM 806 N N . VAL A 1 96 ? -8.689 -6.095 12.106 1.00 94.62 96 VAL A N 1
ATOM 807 C CA . VAL A 1 96 ? -9.436 -4.974 12.698 1.00 94.62 96 VAL A CA 1
ATOM 808 C C . VAL A 1 96 ? -10.932 -5.277 12.647 1.00 94.62 96 VAL A C 1
ATOM 810 O O . VAL A 1 96 ? -11.605 -5.231 13.675 1.00 94.62 96 VAL A O 1
ATOM 813 N N . PHE A 1 97 ? -11.455 -5.686 11.487 1.00 94.81 97 PHE A N 1
ATOM 814 C CA . PHE A 1 97 ? -12.864 -6.066 11.371 1.00 94.81 97 PHE A CA 1
ATOM 815 C C . PHE A 1 97 ? -13.223 -7.278 12.232 1.00 94.81 97 PHE A C 1
ATOM 817 O O . PHE A 1 97 ? -14.257 -7.266 12.899 1.00 94.81 97 PHE A O 1
ATOM 824 N N . PHE A 1 98 ? -12.361 -8.297 12.279 1.00 94.38 98 PHE A N 1
ATOM 825 C CA . PHE A 1 98 ? -12.565 -9.459 13.143 1.00 94.38 98 PHE A CA 1
ATOM 826 C C . PHE A 1 98 ? -12.726 -9.067 14.622 1.00 94.38 98 PHE A C 1
ATOM 828 O O . PHE A 1 98 ? -13.630 -9.567 15.297 1.00 94.38 98 PHE A O 1
ATOM 835 N N . HIS A 1 99 ? -11.893 -8.153 15.125 1.00 93.50 99 HIS A N 1
ATOM 836 C CA . HIS A 1 99 ? -11.979 -7.667 16.501 1.00 93.50 99 HIS A CA 1
ATOM 837 C C . HIS A 1 99 ? -13.183 -6.745 16.725 1.00 93.50 99 HIS A C 1
ATOM 839 O O . HIS A 1 99 ? -13.863 -6.895 17.741 1.00 93.50 99 HIS A O 1
ATOM 845 N N . LEU A 1 100 ? -13.509 -5.854 15.784 1.00 94.75 100 LEU A N 1
ATOM 846 C CA . LEU A 1 100 ? -14.675 -4.968 15.891 1.00 94.75 100 LEU A CA 1
ATOM 847 C C . LEU A 1 100 ? -15.993 -5.750 15.952 1.00 94.75 100 LEU A C 1
ATOM 849 O O . LEU A 1 100 ? -16.834 -5.462 16.799 1.00 94.75 100 LEU A O 1
ATOM 853 N N . CYS A 1 101 ? -16.156 -6.792 15.131 1.00 95.44 101 CYS A N 1
ATOM 854 C CA . CYS A 1 101 ? -17.359 -7.630 15.153 1.00 95.44 101 CYS A CA 1
ATOM 855 C C . CYS A 1 101 ? -17.557 -8.389 16.477 1.00 95.44 101 CYS A C 1
ATOM 857 O O . CYS A 1 101 ? -18.675 -8.794 16.787 1.00 95.44 101 CYS A O 1
ATOM 859 N N . ARG A 1 102 ? -16.487 -8.615 17.249 1.00 94.88 102 ARG A N 1
ATOM 860 C CA . ARG A 1 102 ? -16.515 -9.369 18.515 1.00 94.88 102 ARG A CA 1
ATOM 861 C C . ARG A 1 102 ? -16.600 -8.486 19.757 1.00 94.88 102 ARG A C 1
ATOM 863 O O . ARG A 1 102 ? -16.891 -9.014 20.824 1.00 94.88 102 ARG A O 1
ATOM 870 N N . ASN A 1 103 ? -16.359 -7.183 19.620 1.00 94.75 103 ASN A N 1
ATOM 871 C CA . ASN A 1 103 ? -16.377 -6.216 20.717 1.00 94.75 103 ASN A CA 1
ATOM 872 C C . ASN A 1 103 ? -17.320 -5.053 20.353 1.00 94.75 103 ASN A C 1
ATOM 874 O O . ASN A 1 103 ? -16.851 -3.986 19.937 1.00 94.75 103 ASN A O 1
ATOM 878 N N . PRO A 1 104 ? -18.650 -5.245 20.466 1.00 95.38 104 PRO A N 1
ATOM 879 C CA . PRO A 1 104 ? -19.636 -4.242 20.065 1.00 95.38 104 PRO A CA 1
ATOM 880 C C . PRO A 1 104 ? -19.433 -2.891 20.758 1.00 95.38 104 PRO A C 1
ATOM 882 O O . PRO A 1 104 ? -19.612 -1.850 20.137 1.00 95.38 104 PRO A O 1
ATOM 885 N N . GLU A 1 105 ? -18.990 -2.871 22.017 1.00 95.81 105 GLU A N 1
ATOM 886 C CA . GLU A 1 105 ? -18.712 -1.629 22.742 1.00 95.81 105 GLU A CA 1
ATOM 887 C C . GLU A 1 105 ? -17.553 -0.816 22.147 1.00 95.81 105 GLU A C 1
ATOM 889 O O . GLU A 1 105 ? -17.557 0.413 22.235 1.00 95.81 105 GLU A O 1
ATOM 894 N N . VAL A 1 106 ? -16.565 -1.481 21.541 1.00 94.69 106 VAL A N 1
ATOM 895 C CA . VAL A 1 106 ? -15.456 -0.825 20.832 1.00 94.69 106 VAL A CA 1
ATOM 896 C C . VAL A 1 106 ? -15.953 -0.290 19.495 1.00 94.69 106 VAL A C 1
ATOM 898 O O . VAL A 1 106 ? -15.657 0.852 19.146 1.00 94.69 106 VAL A O 1
ATOM 901 N N . TYR A 1 107 ? -16.755 -1.081 18.777 1.00 95.50 107 TYR A N 1
ATOM 902 C CA . TYR A 1 107 ? -17.377 -0.654 17.527 1.00 95.50 107 TYR A CA 1
ATOM 903 C C . TYR A 1 107 ? -18.244 0.595 17.714 1.00 95.50 107 TYR A C 1
ATOM 905 O O . TYR A 1 107 ? -18.056 1.565 16.988 1.00 95.50 107 TYR A O 1
ATOM 913 N N . GLU A 1 108 ? -19.126 0.625 18.715 1.00 96.06 108 GLU A N 1
ATOM 914 C CA . GLU A 1 108 ? -19.998 1.781 18.964 1.00 96.06 108 GLU A CA 1
ATOM 915 C C . GLU A 1 108 ? -19.203 3.050 19.294 1.00 96.06 108 GLU A C 1
ATOM 917 O O . GLU A 1 108 ? -19.519 4.132 18.799 1.00 96.06 108 GLU A O 1
ATOM 922 N N . LYS A 1 109 ? -18.123 2.930 20.078 1.00 94.69 109 LYS A N 1
ATOM 923 C CA . LYS A 1 109 ? -17.229 4.062 20.373 1.00 94.69 109 LYS A CA 1
ATOM 924 C C . LYS A 1 109 ? -16.521 4.575 19.122 1.00 94.69 109 LYS A C 1
ATOM 926 O O . LYS A 1 109 ? -16.455 5.786 18.921 1.00 94.69 109 LYS A O 1
ATOM 931 N N . LEU A 1 110 ? -16.016 3.671 18.284 1.00 94.19 110 LEU A N 1
ATOM 932 C CA . LEU A 1 110 ? -15.357 4.031 17.030 1.00 94.19 110 LEU A CA 1
ATOM 933 C C . LEU A 1 110 ? -16.343 4.664 16.044 1.00 94.19 110 LEU A C 1
ATOM 935 O O . LEU A 1 110 ? -16.051 5.691 15.442 1.00 94.19 110 LEU A O 1
ATOM 939 N N . HIS A 1 111 ? -17.534 4.087 15.915 1.00 93.06 111 HIS A N 1
ATOM 940 C CA . HIS A 1 111 ? -18.591 4.603 15.059 1.00 93.06 111 HIS A CA 1
ATOM 941 C C . HIS A 1 111 ? -19.064 5.990 15.519 1.00 93.06 111 HIS A C 1
ATOM 943 O O . HIS A 1 111 ? -19.295 6.864 14.686 1.00 93.06 111 HIS A O 1
ATOM 949 N N . ALA A 1 112 ? -19.141 6.234 16.831 1.00 93.56 112 ALA A N 1
ATOM 950 C CA . ALA A 1 112 ? -19.412 7.562 17.374 1.00 93.56 112 ALA A CA 1
ATOM 951 C C . ALA A 1 112 ? -18.298 8.574 17.044 1.00 93.56 112 ALA A C 1
ATOM 953 O O . ALA A 1 112 ? -18.618 9.706 16.689 1.00 93.56 112 ALA A O 1
ATOM 954 N N . GLU A 1 113 ? -17.018 8.178 17.111 1.00 91.69 113 GLU A N 1
ATOM 955 C CA . GLU A 1 113 ? -15.888 9.029 16.695 1.00 91.69 113 GLU A CA 1
ATOM 956 C C . GLU A 1 113 ? -15.978 9.388 15.205 1.00 91.69 113 GLU A C 1
ATOM 958 O O . GLU A 1 113 ? -15.837 10.554 14.846 1.00 91.69 113 GLU A O 1
ATOM 963 N N . VAL A 1 114 ? -16.290 8.414 14.346 1.00 90.75 114 VAL A N 1
ATOM 964 C CA . VAL A 1 114 ? -16.464 8.641 12.902 1.00 90.75 114 VAL A CA 1
ATOM 965 C C . VAL A 1 114 ? -17.675 9.532 12.618 1.00 90.75 114 VAL A C 1
ATOM 967 O O . VAL A 1 114 ? -17.595 10.422 11.780 1.00 90.75 114 VAL A O 1
ATOM 970 N N . LYS A 1 115 ? -18.791 9.341 13.328 1.00 90.31 115 LYS A N 1
ATOM 971 C CA . LYS A 1 115 ? -20.011 10.145 13.155 1.00 90.31 115 LYS A CA 1
ATOM 972 C C . LYS A 1 115 ? -19.861 11.583 13.658 1.00 90.31 115 LYS A C 1
ATOM 974 O O . LYS A 1 115 ? -20.588 12.459 13.204 1.00 90.31 1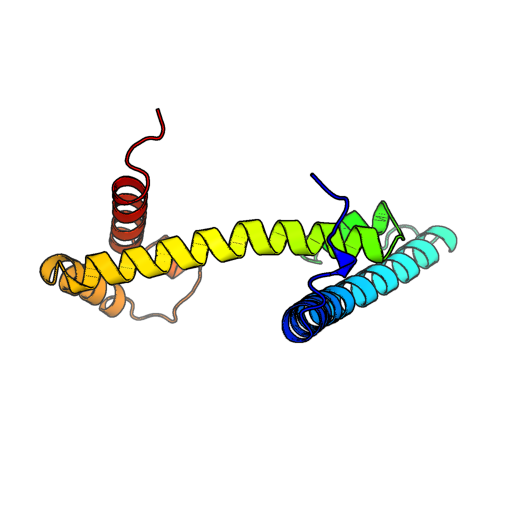15 LYS A O 1
ATOM 979 N N . ALA A 1 116 ? -18.960 11.823 14.608 1.00 88.44 116 ALA A N 1
ATOM 980 C CA . ALA A 1 116 ? -18.658 13.162 15.105 1.00 88.44 116 ALA A CA 1
ATOM 981 C C . ALA A 1 116 ? -17.858 14.007 14.098 1.00 88.44 116 ALA A C 1
ATOM 983 O O . ALA A 1 116 ? -17.695 15.207 14.311 1.00 88.44 116 ALA A O 1
ATOM 984 N N . LEU A 1 117 ? -17.359 13.396 13.020 1.00 86.50 117 LEU A N 1
ATOM 985 C CA . LEU A 1 117 ? -16.729 14.111 11.925 1.00 86.50 117 LEU A CA 1
ATOM 986 C C . LEU A 1 117 ? -17.813 14.790 11.069 1.00 86.50 117 LEU A C 1
ATOM 988 O O . LEU A 1 117 ? -18.562 14.120 10.364 1.00 86.50 117 LEU A O 1
ATOM 992 N N . ASP A 1 118 ? -17.903 16.117 11.156 1.00 75.62 118 ASP A N 1
ATOM 993 C CA . ASP A 1 118 ? -18.842 16.942 10.368 1.00 75.62 118 ASP A CA 1
ATOM 994 C C . ASP A 1 118 ? -18.259 17.345 8.995 1.00 75.62 118 ASP A C 1
ATOM 996 O O . ASP A 1 118 ? -18.928 17.937 8.152 1.00 75.62 118 ASP A O 1
ATOM 1000 N N . GLU A 1 119 ? -16.985 17.016 8.765 1.00 78.81 119 GLU A N 1
ATOM 1001 C CA . GLU A 1 119 ? -16.227 17.348 7.560 1.00 78.81 119 GLU A CA 1
ATOM 1002 C C . GLU A 1 119 ? -16.017 16.128 6.653 1.00 78.81 119 GLU A C 1
ATOM 1004 O O . GLU A 1 119 ? -16.144 14.972 7.064 1.00 78.81 119 GLU A O 1
ATOM 1009 N N . GLU A 1 120 ? -15.650 16.391 5.397 1.00 82.38 120 GLU A N 1
ATOM 1010 C CA . GLU A 1 120 ? -15.281 15.354 4.436 1.00 82.38 120 GLU A CA 1
ATOM 1011 C C . GLU A 1 120 ? -14.068 14.544 4.934 1.00 82.38 120 GLU A C 1
ATOM 1013 O O . GLU A 1 120 ? -13.153 15.065 5.578 1.00 82.38 120 GLU A O 1
ATOM 1018 N N . LEU A 1 121 ? -14.056 13.238 4.651 1.00 85.38 121 LEU A N 1
ATOM 1019 C CA . LEU A 1 121 ? -13.002 12.343 5.119 1.00 85.38 121 LEU A CA 1
ATOM 1020 C C . LEU A 1 121 ? -11.678 12.655 4.404 1.00 85.38 121 LEU A C 1
ATOM 1022 O O . LEU A 1 121 ? -11.433 12.187 3.292 1.00 85.38 121 LEU A O 1
ATOM 1026 N N . THR A 1 122 ? -10.802 13.415 5.059 1.00 90.00 122 THR A N 1
ATOM 1027 C CA . THR A 1 122 ? -9.447 13.693 4.567 1.00 90.00 122 THR A CA 1
ATOM 1028 C C . THR A 1 122 ? -8.399 12.817 5.257 1.00 90.00 122 THR A C 1
ATOM 1030 O O . THR A 1 122 ? -8.644 12.200 6.299 1.00 90.00 122 THR A O 1
ATOM 1033 N N . PHE A 1 123 ? -7.186 12.779 4.697 1.00 86.81 123 PHE A N 1
ATOM 1034 C CA . PHE A 1 123 ? -6.048 12.112 5.337 1.00 86.81 123 PHE A CA 1
ATOM 1035 C C . PHE A 1 123 ? -5.713 12.723 6.708 1.00 86.81 123 PHE A C 1
ATOM 1037 O O . PHE A 1 123 ? -5.355 12.005 7.642 1.00 86.81 123 PHE A O 1
ATOM 1044 N N . GLU A 1 124 ? -5.860 14.042 6.846 1.00 87.62 124 GLU A N 1
ATOM 1045 C CA . GLU A 1 124 ? -5.636 14.739 8.113 1.00 87.62 124 GLU A CA 1
ATOM 1046 C C . GLU A 1 124 ? -6.697 14.355 9.145 1.00 87.62 124 GLU A C 1
ATOM 1048 O O . GLU A 1 124 ? -6.357 14.057 10.292 1.00 87.62 124 GLU A O 1
ATOM 1053 N N . SER A 1 125 ? -7.957 14.247 8.717 1.00 88.31 125 SER A N 1
ATOM 1054 C CA . SER A 1 125 ? -9.059 13.799 9.568 1.00 88.31 125 SER A CA 1
ATOM 1055 C C . SER A 1 125 ? -8.863 12.360 10.058 1.00 88.31 125 SER A C 1
ATOM 1057 O O . SER A 1 125 ? -9.026 12.075 11.239 1.00 88.31 125 SER A O 1
ATOM 1059 N N . LEU A 1 126 ? -8.426 11.439 9.194 1.00 88.69 126 LEU A N 1
ATOM 1060 C CA . LEU A 1 126 ? -8.108 10.060 9.599 1.00 88.69 126 LEU A CA 1
ATOM 1061 C C . LEU A 1 126 ? -6.954 9.989 10.611 1.00 88.69 126 LEU A C 1
ATOM 1063 O O . LEU A 1 126 ? -6.928 9.125 11.491 1.00 88.69 126 LEU A O 1
ATOM 1067 N N . LYS A 1 127 ? -5.983 10.898 10.498 1.00 87.69 127 LYS A N 1
ATOM 1068 C CA . LYS A 1 127 ? -4.849 10.976 11.424 1.00 87.69 127 LYS A CA 1
ATOM 1069 C C . LYS A 1 127 ? -5.247 11.559 12.784 1.00 87.69 127 LYS A C 1
ATOM 1071 O O . LYS A 1 127 ? -4.606 11.232 13.782 1.00 87.69 127 LYS A O 1
ATOM 1076 N N . SER A 1 128 ? -6.282 12.398 12.838 1.00 88.62 128 SER A N 1
ATOM 1077 C CA . SER A 1 128 ? -6.779 13.002 14.080 1.00 88.62 128 SER A CA 1
ATOM 1078 C C . SER A 1 128 ? -7.728 12.091 14.875 1.00 88.62 128 SER A C 1
ATOM 1080 O O . SER A 1 128 ? -7.870 12.286 16.085 1.00 88.62 128 SER A O 1
ATOM 1082 N N . MET A 1 129 ? -8.308 11.059 14.245 1.00 91.56 129 MET A N 1
ATOM 1083 C CA . MET A 1 129 ? -9.144 10.031 14.887 1.00 91.56 129 MET A CA 1
ATOM 1084 C C . MET A 1 129 ? -8.333 9.152 15.848 1.00 91.56 129 MET A C 1
ATOM 1086 O O . MET A 1 129 ? -7.794 8.101 15.501 1.00 91.56 129 MET A O 1
ATOM 1090 N N . ARG A 1 130 ? -8.211 9.599 17.092 1.00 92.62 130 ARG A N 1
ATOM 1091 C CA . ARG A 1 130 ? -7.365 8.958 18.101 1.00 92.62 130 ARG A CA 1
ATOM 1092 C C . ARG A 1 130 ? -7.866 7.571 18.494 1.00 92.62 130 ARG A C 1
ATOM 1094 O O . ARG A 1 130 ? -7.036 6.694 18.724 1.00 92.62 130 ARG A O 1
ATOM 1101 N N . TYR A 1 131 ? -9.178 7.362 18.589 1.00 94.00 131 TYR A N 1
ATOM 1102 C CA . TYR A 1 131 ? -9.724 6.060 18.961 1.00 94.00 131 TYR A CA 1
ATOM 1103 C C . TYR A 1 131 ? -9.531 5.036 17.838 1.00 94.00 131 TYR A C 1
ATOM 1105 O O 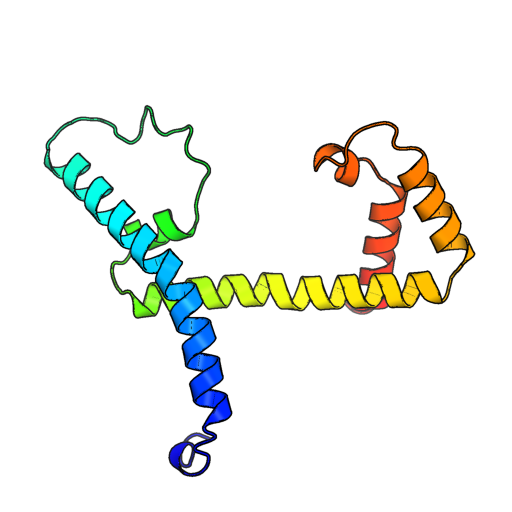. TYR A 1 131 ? -9.103 3.918 18.121 1.00 94.00 131 TYR A O 1
ATOM 1113 N N . LEU A 1 132 ? -9.706 5.434 16.573 1.00 92.88 132 LEU A N 1
ATOM 1114 C CA . LEU A 1 132 ? -9.326 4.625 15.408 1.00 92.88 132 LEU A CA 1
ATOM 1115 C C . LEU A 1 132 ? -7.854 4.194 15.464 1.00 92.88 132 LEU A C 1
ATOM 1117 O O . LEU A 1 132 ? -7.550 3.011 15.315 1.00 92.88 132 LEU A O 1
ATOM 1121 N N . GLN A 1 133 ? -6.939 5.131 15.728 1.00 93.25 133 GLN A N 1
ATOM 1122 C CA . GLN A 1 133 ? -5.505 4.834 15.830 1.00 93.25 133 GLN A CA 1
ATOM 1123 C C . GLN A 1 133 ? -5.199 3.841 16.960 1.00 93.25 133 GLN A C 1
ATOM 1125 O O . GLN A 1 133 ? -4.326 2.987 16.813 1.00 93.25 133 GLN A O 1
ATOM 1130 N N . TYR A 1 134 ? -5.910 3.925 18.087 1.00 93.50 134 TYR A N 1
ATOM 1131 C CA . TYR A 1 134 ? -5.778 2.951 19.170 1.00 93.50 134 TYR A CA 1
ATOM 1132 C C . TYR A 1 134 ? -6.340 1.583 18.788 1.00 93.50 134 TYR A C 1
ATOM 1134 O O . TYR A 1 134 ? -5.667 0.586 19.019 1.00 93.50 134 TYR A O 1
ATOM 1142 N N . ALA A 1 135 ? -7.506 1.518 18.144 1.00 93.31 135 ALA A N 1
ATOM 1143 C CA . ALA A 1 135 ? -8.089 0.254 17.697 1.00 93.31 135 ALA A CA 1
ATOM 1144 C C . ALA A 1 135 ? -7.170 -0.498 16.714 1.00 93.31 135 ALA A C 1
ATOM 1146 O O . ALA A 1 135 ? -7.012 -1.716 16.822 1.00 93.31 135 ALA A O 1
ATOM 1147 N N . ILE A 1 136 ? -6.519 0.225 15.795 1.00 93.00 136 ILE A N 1
ATOM 1148 C CA . ILE A 1 136 ? -5.535 -0.352 14.868 1.00 93.00 136 ILE A CA 1
ATOM 1149 C C . ILE A 1 136 ? -4.312 -0.871 15.636 1.00 93.00 136 ILE A C 1
ATOM 1151 O O . ILE A 1 136 ? -3.945 -2.030 15.471 1.00 93.00 136 ILE A O 1
ATOM 1155 N N . LYS A 1 137 ? -3.724 -0.061 16.526 1.00 92.44 137 LYS A N 1
ATOM 1156 C CA . LYS A 1 137 ? -2.541 -0.458 17.313 1.00 92.44 137 LYS A CA 1
ATOM 1157 C C . LYS A 1 137 ? -2.795 -1.661 18.217 1.00 92.44 137 LYS A C 1
ATOM 1159 O O . LYS A 1 137 ? -1.971 -2.565 18.274 1.00 92.44 137 LYS A O 1
ATOM 1164 N N . GLU A 1 138 ? -3.933 -1.690 18.906 1.00 92.88 138 GLU A N 1
ATOM 1165 C CA . GLU A 1 138 ? -4.321 -2.835 19.737 1.00 92.88 138 GLU A CA 1
ATOM 1166 C C . GLU A 1 138 ? -4.488 -4.099 18.891 1.00 92.88 138 GLU A C 1
ATOM 1168 O O . GLU A 1 138 ? -4.064 -5.180 19.297 1.00 92.88 138 GLU A O 1
ATOM 1173 N N . THR A 1 139 ? -5.037 -3.966 17.679 1.00 92.12 139 THR A N 1
ATOM 1174 C CA . THR A 1 139 ? -5.128 -5.085 16.735 1.00 92.12 139 THR A CA 1
ATOM 1175 C C . THR A 1 139 ? -3.741 -5.589 16.337 1.00 92.12 139 THR A C 1
ATOM 1177 O O . THR A 1 139 ? -3.507 -6.794 16.364 1.00 92.12 139 THR A O 1
ATOM 1180 N N . GLU A 1 140 ? -2.800 -4.699 16.015 1.00 88.31 140 GLU A N 1
ATOM 1181 C CA . GLU A 1 140 ? -1.421 -5.080 15.679 1.00 88.31 140 GLU A CA 1
ATOM 1182 C C . GLU A 1 140 ? -0.733 -5.826 16.834 1.00 88.31 140 GLU A C 1
ATOM 1184 O O . GLU A 1 140 ? -0.116 -6.867 16.607 1.00 88.31 140 GLU A O 1
ATOM 1189 N N . ILE A 1 141 ? -0.914 -5.363 18.077 1.00 89.06 141 ILE A N 1
ATOM 1190 C CA . ILE A 1 141 ? -0.391 -6.026 19.285 1.00 89.06 141 ILE A CA 1
ATOM 1191 C C . ILE A 1 141 ? -1.020 -7.414 19.480 1.00 89.06 141 ILE A C 1
ATOM 1193 O O . ILE A 1 141 ? -0.326 -8.367 19.834 1.00 89.06 141 ILE A O 1
ATOM 1197 N N . CYS A 1 142 ? -2.327 -7.553 19.246 1.00 85.06 142 CYS A N 1
ATOM 1198 C CA . CYS A 1 142 ? -3.030 -8.828 19.397 1.00 85.06 142 CYS A CA 1
ATOM 1199 C C . CYS A 1 142 ? -2.621 -9.862 18.338 1.00 85.06 142 CYS A C 1
ATOM 1201 O O . CYS A 1 142 ? -2.620 -11.062 18.618 1.00 85.06 142 CYS A O 1
ATOM 1203 N N . VAL A 1 143 ? -2.310 -9.406 17.124 1.00 78.62 143 VAL A N 1
ATOM 1204 C CA . VAL A 1 143 ? -1.980 -10.258 15.973 1.00 78.62 143 VAL A CA 1
ATOM 1205 C C . VAL A 1 143 ? -0.510 -10.671 15.975 1.00 78.62 143 VAL A C 1
ATOM 1207 O O . VAL A 1 143 ? -0.204 -11.826 15.681 1.00 78.62 143 VAL A O 1
ATOM 1210 N N . GLU A 1 144 ? 0.397 -9.764 16.341 1.00 69.88 144 GLU A N 1
ATOM 1211 C CA . GLU A 1 144 ? 1.824 -10.044 16.522 1.00 69.88 144 GLU A CA 1
ATOM 1212 C C . GLU A 1 144 ? 2.219 -9.935 18.010 1.00 69.88 144 GLU A C 1
ATOM 1214 O O . GLU A 1 144 ? 2.989 -9.046 18.378 1.00 69.88 144 GLU A O 1
ATOM 1219 N N . PRO A 1 145 ? 1.774 -10.854 18.896 1.00 55.78 145 PRO A N 1
ATOM 1220 C CA . PRO A 1 145 ? 2.040 -10.761 20.337 1.00 55.78 145 PRO A CA 1
ATOM 1221 C C . PRO A 1 145 ? 3.525 -10.915 20.729 1.00 55.78 145 PRO A C 1
ATOM 1223 O O . PRO A 1 145 ? 3.856 -10.873 21.912 1.00 55.78 145 PRO A O 1
ATOM 1226 N N . LEU A 1 146 ? 4.435 -11.108 19.767 1.00 49.59 146 LEU A N 1
ATOM 1227 C CA . LEU A 1 146 ? 5.864 -11.328 19.990 1.00 49.59 146 LEU A CA 1
ATOM 1228 C C . LEU A 1 146 ? 6.721 -10.578 18.955 1.00 49.59 146 LEU A C 1
ATOM 1230 O O . LEU A 1 146 ? 7.319 -11.185 18.068 1.00 49.59 146 LEU A O 1
ATOM 1234 N N . ARG A 1 147 ? 6.849 -9.259 19.113 1.00 50.91 147 ARG A N 1
ATOM 1235 C CA . ARG A 1 147 ? 8.120 -8.575 18.821 1.00 50.91 147 ARG A CA 1
ATOM 1236 C C . ARG A 1 147 ? 8.804 -8.250 20.148 1.00 50.91 147 ARG A C 1
ATOM 1238 O O . ARG A 1 147 ? 8.540 -7.210 20.745 1.00 50.91 147 ARG A O 1
ATOM 1245 N N . LEU A 1 148 ? 9.620 -9.202 20.609 1.00 38.84 148 LEU A N 1
ATOM 1246 C CA . LEU A 1 148 ? 10.757 -8.973 21.508 1.00 38.84 148 LEU A CA 1
ATOM 1247 C C . LEU A 1 148 ? 11.968 -8.557 20.669 1.00 38.84 148 LEU A C 1
ATOM 1249 O O . LEU A 1 148 ? 12.120 -9.131 19.565 1.00 38.84 148 LEU A O 1
#

Radius of gyration: 22.64 Å; chains: 1; bounding box: 42×55×48 Å

Sequence (148 aa):
MRKFKFLFRDKKWWEAIKISHDFAYTYVDKALEFRKRYLESKNSGKKSLSEDDDRHPYVLLHEMAKETDDRDNLRSQIIHIFIAGHDSTAITVGHVFFHLCRNPEVYEKLHAEVKALDEELTFESLKSMRYLQYAIKETEICVEPLRL

Organism: Glarea lozoyensis (strain ATCC 74030 / MF5533) (NCBI:txid1104152)

Foldseek 3Di:
DPDCPVVPPDVVVVVVVCVLLVVLLVVLVVLLVLLVVVVVCVVVPPPDPPPVVPVPPDDVLNVVSVVDPPSVVSSVVVVVVCVVPPPVVVVLVVLLVVVCVVCVVLVVVLVVLVVVPPDDDDPVSCVPSPSNVVSSVVSVCVVCVDPD

Secondary structure (DSSP, 8-state):
--S-TTT---HHHHHHHHHHHHHHHHHHHHHHHHHHHHHHHHHTT---SSSS-TTS---HHHHHHHH---HHHHHHHHHHHHHHHHHHHHHHHHHHHHHHHH-HHHHHHHHHHHHT--S---HHHHHH-HHHHHHHHHHHHHH-----